Protein AF-A0A382D361-F1 (afdb_monomer)

Solvent-accessible surface area (backbone atoms only — not comparable to full-atom values): 6471 Å² total; per-residue (Å²): 134,83,72,65,60,57,62,70,59,53,50,56,50,49,55,49,49,54,51,54,42,54,53,49,50,51,50,54,62,46,41,75,76,41,97,57,56,70,68,57,53,54,49,52,51,52,52,43,53,50,50,52,53,52,50,54,50,48,38,52,55,52,47,69,29,59,74,57,64,76,43,76,48,97,86,54,28,39,27,23,60,81,45,43,75,37,48,56,66,56,51,50,52,52,52,52,52,46,49,53,47,49,51,52,53,52,52,49,54,56,61,71,69,68,122

Sequence (115 aa):
MSTPLKLDGVRIQTARMLEIYSLLRQELEGANKIVMPADERSRLQRAVDTIAANMAQLAALLAAATETPSATYQDGSVDYPGIGRIDPAEAQELEEILDEVLKWHAELIQNDVGE

Mean predicted aligned error: 7.48 Å

Nearest PDB structures (foldseek):
  8gjg-assembly1_A  TM=5.052E-01  e=5.054E-01  synthetic construct
  6zsj-assembly1_C  TM=4.040E-01  e=1.468E+00  Homo sapiens
  8gji-assembly1_A  TM=7.098E-01  e=6.618E+00  synthetic construct
  6sv1-assembly1_F  TM=7.236E-01  e=7.046E+00  Rhodospirillum rubrum
  6sv1-assembly2_N  TM=5.445E-01  e=7.503E+00  Rhodospirillum rubrum

Structure (mmCIF, N/CA/C/O backbone):
data_AF-A0A382D361-F1
#
_entry.id   AF-A0A382D361-F1
#
loop_
_atom_site.group_PDB
_atom_site.id
_atom_site.type_symbol
_atom_site.label_atom_id
_atom_site.label_alt_id
_atom_site.label_comp_id
_atom_site.label_asym_id
_atom_site.label_entity_id
_atom_site.label_seq_id
_atom_site.pdbx_PDB_ins_code
_atom_site.Cartn_x
_atom_site.Cartn_y
_atom_site.Cartn_z
_atom_site.occupancy
_atom_site.B_iso_or_equiv
_atom_site.auth_seq_id
_atom_site.auth_comp_id
_atom_site.auth_asym_id
_atom_site.auth_atom_id
_atom_site.pdbx_PDB_model_num
ATOM 1 N N . MET A 1 1 ? 2.610 14.288 -20.363 1.00 36.06 1 MET A N 1
ATOM 2 C CA . MET A 1 1 ? 3.941 13.774 -19.985 1.00 36.06 1 MET A CA 1
ATOM 3 C C . MET A 1 1 ? 3.804 13.228 -18.579 1.00 36.06 1 MET A C 1
ATOM 5 O O . MET A 1 1 ? 3.594 14.022 -17.673 1.00 36.06 1 MET A O 1
ATOM 9 N N . SER A 1 2 ? 3.778 11.906 -18.420 1.00 43.56 2 SER A N 1
ATOM 10 C CA . SER A 1 2 ? 3.717 11.271 -17.100 1.00 43.56 2 SER A CA 1
ATOM 11 C C . SER A 1 2 ? 5.124 11.263 -16.512 1.00 43.56 2 SER A C 1
ATOM 13 O O . SER A 1 2 ? 6.065 10.853 -17.188 1.00 43.56 2 SER A O 1
ATOM 15 N N . THR A 1 3 ? 5.283 11.797 -15.306 1.00 50.59 3 THR A N 1
ATOM 16 C CA . THR A 1 3 ? 6.554 11.765 -14.577 1.00 50.59 3 THR A CA 1
ATOM 17 C C . THR A 1 3 ? 6.907 10.306 -14.269 1.00 50.59 3 THR A C 1
ATOM 19 O O . THR A 1 3 ? 6.010 9.591 -13.822 1.00 50.59 3 THR A O 1
ATOM 22 N N . PRO A 1 4 ? 8.157 9.856 -14.480 1.00 58.16 4 PRO A N 1
ATOM 23 C CA . PRO A 1 4 ? 8.566 8.496 -14.137 1.00 58.16 4 PRO A CA 1
ATOM 24 C C . PRO A 1 4 ? 8.279 8.189 -12.666 1.00 58.16 4 PRO A C 1
ATOM 26 O O . PRO A 1 4 ? 8.536 9.027 -11.791 1.00 58.16 4 PRO A O 1
ATOM 29 N N . LEU A 1 5 ? 7.743 6.999 -12.399 1.00 64.31 5 LEU A N 1
ATOM 30 C CA . LEU A 1 5 ? 7.527 6.507 -11.043 1.00 64.31 5 LEU A CA 1
ATOM 31 C C . LEU A 1 5 ? 8.903 6.262 -10.400 1.00 64.31 5 LEU A C 1
ATOM 33 O O . LEU A 1 5 ? 9.704 5.503 -10.934 1.00 64.31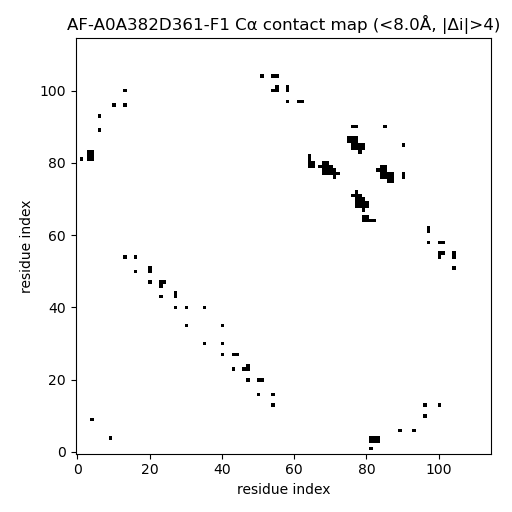 5 LEU A O 1
ATOM 37 N N . LYS A 1 6 ? 9.209 6.909 -9.270 1.00 73.19 6 LYS A N 1
ATOM 38 C CA . LYS A 1 6 ? 10.452 6.637 -8.529 1.00 73.19 6 LYS A CA 1
ATOM 39 C C . LYS A 1 6 ? 10.230 5.462 -7.582 1.00 73.19 6 LYS A C 1
ATOM 41 O O . LYS A 1 6 ? 9.557 5.640 -6.564 1.00 73.19 6 LYS A O 1
ATOM 46 N N . LEU A 1 7 ? 10.800 4.304 -7.904 1.00 73.19 7 LEU A N 1
ATOM 47 C CA . LEU A 1 7 ? 10.609 3.055 -7.156 1.00 73.19 7 LEU A CA 1
ATOM 48 C C . LEU A 1 7 ? 11.054 3.161 -5.690 1.00 73.19 7 LEU A C 1
ATOM 50 O O . LEU A 1 7 ? 10.291 2.772 -4.810 1.00 73.19 7 LEU A O 1
ATOM 54 N N . ASP A 1 8 ? 12.169 3.844 -5.406 1.00 74.62 8 ASP A N 1
ATOM 55 C CA . ASP A 1 8 ? 12.596 4.164 -4.030 1.00 74.62 8 ASP A CA 1
ATOM 56 C C . ASP A 1 8 ? 11.492 4.849 -3.207 1.00 74.62 8 ASP A C 1
ATOM 58 O O . ASP A 1 8 ? 11.258 4.542 -2.036 1.00 74.62 8 ASP A O 1
ATOM 62 N N . GLY A 1 9 ? 10.790 5.804 -3.825 1.00 76.44 9 GLY A N 1
ATOM 63 C CA . GLY A 1 9 ? 9.705 6.537 -3.178 1.00 76.44 9 GLY A CA 1
ATOM 64 C C . GLY A 1 9 ? 8.503 5.641 -2.898 1.00 76.44 9 GLY A C 1
ATOM 65 O O . GLY A 1 9 ? 7.927 5.713 -1.812 1.00 76.44 9 GLY A O 1
ATOM 66 N N . VAL A 1 10 ? 8.164 4.769 -3.851 1.00 78.88 10 VAL A N 1
ATOM 67 C CA . VAL A 1 10 ? 7.089 3.778 -3.709 1.00 78.88 10 VAL A CA 1
ATOM 68 C C . VAL A 1 10 ? 7.411 2.800 -2.587 1.00 78.88 10 VAL A C 1
ATOM 70 O O . VAL A 1 10 ? 6.559 2.564 -1.731 1.00 78.88 10 VAL A O 1
ATOM 73 N N . ARG A 1 11 ? 8.645 2.296 -2.519 1.00 79.44 11 ARG A N 1
ATOM 74 C CA . ARG A 1 11 ? 9.095 1.390 -1.461 1.00 79.44 11 ARG A CA 1
ATOM 75 C C . ARG A 1 11 ? 8.985 2.017 -0.079 1.00 79.44 11 ARG A C 1
ATOM 77 O O . ARG A 1 11 ? 8.352 1.452 0.811 1.00 79.44 11 ARG A O 1
ATOM 84 N N . ILE A 1 12 ? 9.571 3.202 0.101 1.00 79.69 12 ILE A N 1
ATOM 85 C CA . ILE A 1 12 ? 9.555 3.911 1.389 1.00 79.69 12 ILE A CA 1
ATOM 86 C C . ILE A 1 12 ? 8.115 4.188 1.827 1.00 79.69 12 ILE A C 1
ATOM 88 O O . ILE A 1 12 ? 7.778 4.028 3.002 1.00 79.69 12 ILE A O 1
ATOM 92 N N . GLN A 1 13 ? 7.259 4.602 0.892 1.00 81.12 13 GLN A N 1
ATOM 93 C CA . GLN A 1 13 ? 5.861 4.883 1.185 1.00 81.12 13 GLN A CA 1
ATOM 94 C C . GLN A 1 13 ? 5.090 3.613 1.562 1.00 81.12 13 GLN A C 1
ATOM 96 O O . GLN A 1 13 ? 4.344 3.638 2.539 1.00 81.12 13 GLN A O 1
ATOM 101 N N . THR A 1 14 ? 5.318 2.510 0.849 1.00 84.81 14 THR A N 1
ATOM 102 C CA . THR A 1 14 ? 4.707 1.201 1.122 1.00 84.81 14 THR A CA 1
ATOM 103 C C . THR A 1 14 ? 5.099 0.699 2.509 1.00 84.81 14 THR A C 1
ATOM 105 O O . THR A 1 14 ? 4.227 0.439 3.335 1.00 84.81 14 THR A O 1
ATOM 108 N N . ALA A 1 15 ? 6.399 0.672 2.818 1.00 82.56 15 ALA A N 1
ATOM 109 C CA . ALA A 1 15 ? 6.902 0.254 4.126 1.00 82.56 15 ALA A CA 1
ATOM 110 C C . ALA A 1 15 ? 6.305 1.097 5.266 1.00 82.56 15 ALA A C 1
ATOM 112 O O . ALA A 1 15 ? 5.852 0.564 6.278 1.00 82.56 15 ALA A O 1
ATOM 113 N N . ARG A 1 16 ? 6.228 2.421 5.074 1.00 83.94 16 ARG A N 1
ATOM 114 C CA . ARG A 1 16 ? 5.612 3.328 6.049 1.00 83.94 16 ARG A CA 1
ATOM 115 C C . ARG A 1 16 ? 4.118 3.056 6.233 1.00 83.94 16 ARG A C 1
ATOM 117 O O . ARG A 1 16 ? 3.622 3.139 7.351 1.00 83.94 16 ARG A O 1
ATOM 124 N N . MET A 1 17 ? 3.382 2.772 5.162 1.00 87.56 17 MET A N 1
ATOM 125 C CA . MET A 1 17 ? 1.951 2.474 5.257 1.00 87.56 17 MET A CA 1
ATOM 126 C C . MET A 1 17 ? 1.691 1.168 6.010 1.00 87.56 17 MET A C 1
ATOM 128 O O . MET A 1 17 ? 0.789 1.136 6.846 1.00 87.56 17 MET A O 1
ATOM 132 N N . LEU A 1 18 ? 2.507 0.137 5.778 1.00 86.06 18 LEU A N 1
ATOM 133 C CA . LEU A 1 18 ? 2.446 -1.129 6.513 1.00 86.06 18 LEU A CA 1
ATOM 134 C C . LEU A 1 18 ? 2.736 -0.934 8.008 1.00 86.06 18 LEU A C 1
ATOM 136 O O . LEU A 1 18 ? 1.999 -1.440 8.856 1.00 86.06 18 LEU A O 1
ATOM 140 N N . GLU A 1 19 ? 3.760 -0.142 8.338 1.00 88.50 19 GLU A N 1
ATOM 141 C CA . GLU A 1 19 ? 4.089 0.208 9.722 1.00 88.50 19 GLU A CA 1
ATOM 142 C C . GLU A 1 19 ? 2.916 0.922 10.410 1.00 88.50 19 GLU A C 1
ATOM 144 O O . GLU A 1 19 ? 2.428 0.452 11.439 1.00 88.50 19 GLU A O 1
ATOM 149 N N . ILE A 1 20 ? 2.396 2.003 9.815 1.00 87.38 20 ILE A N 1
ATOM 150 C CA . ILE A 1 20 ? 1.263 2.753 10.380 1.00 87.38 20 ILE A CA 1
ATOM 151 C C . ILE A 1 20 ? 0.038 1.846 10.538 1.00 87.38 20 ILE A C 1
ATOM 153 O O . ILE A 1 20 ? -0.628 1.900 11.570 1.00 87.38 20 ILE A O 1
ATOM 157 N N . TYR A 1 21 ? -0.252 0.997 9.551 1.00 88.00 21 TYR A N 1
ATOM 158 C CA . TYR A 1 21 ? -1.359 0.052 9.634 1.00 88.00 21 TYR A CA 1
ATOM 159 C C . TYR A 1 21 ? -1.227 -0.872 10.849 1.00 88.00 21 TYR A C 1
ATOM 161 O O . TYR A 1 21 ? -2.163 -0.989 11.639 1.00 88.00 21 TYR A O 1
ATOM 169 N N . SER A 1 22 ? -0.059 -1.502 11.015 1.00 86.94 22 SER A N 1
ATOM 170 C CA . SER A 1 22 ? 0.192 -2.424 12.126 1.00 86.94 22 SER A CA 1
ATOM 171 C C . SER A 1 22 ? 0.036 -1.748 13.490 1.00 86.94 22 SER A C 1
ATOM 173 O O . SER A 1 22 ? -0.601 -2.313 14.378 1.00 86.94 22 SER A O 1
ATOM 175 N N . LEU A 1 23 ? 0.524 -0.511 13.630 1.00 88.62 23 LEU A N 1
ATOM 176 C CA . LEU A 1 23 ? 0.385 0.278 14.852 1.00 88.62 23 LEU A CA 1
ATOM 177 C C . LEU A 1 23 ? -1.086 0.584 15.155 1.00 88.62 23 LEU A C 1
ATOM 179 O O . LEU A 1 23 ? -1.549 0.361 16.269 1.00 88.62 23 LEU A O 1
ATOM 183 N N . LEU A 1 24 ? -1.850 1.040 14.159 1.00 87.81 24 LEU A N 1
ATOM 184 C CA . LEU A 1 24 ? -3.270 1.354 14.346 1.00 87.81 24 LEU A CA 1
ATOM 185 C C . LEU A 1 24 ? -4.106 0.111 14.675 1.00 87.81 24 LEU A C 1
ATOM 187 O O . LEU A 1 24 ? -5.032 0.188 15.483 1.00 87.81 24 LEU A O 1
ATOM 191 N N . ARG A 1 25 ? -3.776 -1.041 14.082 1.00 86.44 25 ARG A N 1
ATOM 192 C CA . ARG A 1 25 ? -4.447 -2.311 14.378 1.00 86.44 25 ARG A CA 1
ATOM 193 C C . ARG A 1 25 ? -4.158 -2.780 15.806 1.00 86.44 25 ARG A C 1
ATOM 195 O O . ARG A 1 25 ? -5.087 -3.157 16.514 1.00 86.44 25 ARG A O 1
ATOM 202 N N . GLN A 1 26 ? -2.908 -2.674 16.261 1.00 86.69 26 GLN A N 1
ATOM 203 C CA . GLN A 1 26 ? -2.540 -2.966 17.652 1.00 86.69 26 GLN A CA 1
ATOM 204 C C . GLN A 1 26 ? -3.271 -2.056 18.645 1.00 86.69 26 GLN A C 1
ATOM 206 O O . GLN A 1 26 ? -3.760 -2.536 19.668 1.00 86.69 26 GLN A O 1
A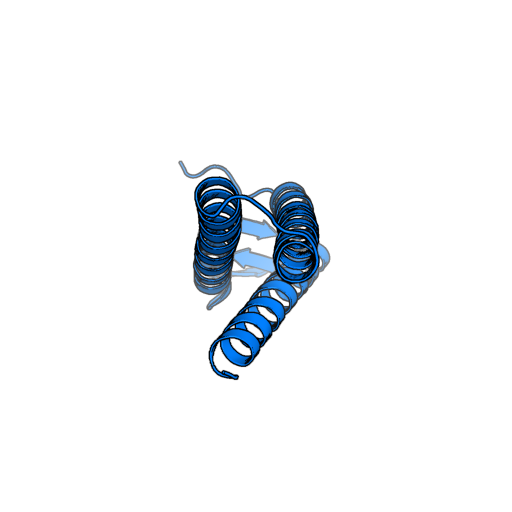TOM 211 N N . GLU A 1 27 ? -3.399 -0.764 18.335 1.00 86.12 27 GLU A N 1
ATOM 212 C CA . GLU A 1 27 ? -4.168 0.178 19.155 1.00 86.12 27 GLU A CA 1
ATOM 213 C C . GLU A 1 27 ? -5.657 -0.194 19.208 1.00 86.12 27 GLU A C 1
ATOM 215 O O . GLU A 1 27 ? -6.251 -0.150 20.280 1.00 86.12 27 GLU A O 1
ATOM 220 N N . LEU A 1 28 ? -6.269 -0.642 18.104 1.00 83.81 28 LEU A N 1
ATOM 221 C CA . LEU A 1 28 ? -7.657 -1.133 18.102 1.00 83.81 28 LEU A CA 1
ATOM 222 C C . LEU A 1 28 ? -7.840 -2.416 18.924 1.00 83.81 28 LEU A C 1
ATOM 224 O O . LEU A 1 28 ? -8.812 -2.550 19.670 1.00 83.81 28 LEU A O 1
ATOM 228 N N . GLU A 1 29 ? -6.906 -3.357 18.825 1.00 82.81 29 GLU A N 1
ATOM 229 C CA . GLU A 1 29 ? -6.923 -4.578 19.635 1.00 82.81 29 GLU A CA 1
ATOM 230 C C . GLU A 1 29 ? -6.709 -4.270 21.128 1.00 82.81 29 GLU A C 1
ATOM 232 O O . GLU A 1 29 ? -7.339 -4.881 21.998 1.00 82.81 29 GLU A O 1
ATOM 237 N N . GLY A 1 30 ? -5.858 -3.289 21.439 1.00 77.25 30 GLY A N 1
ATOM 238 C CA . GLY A 1 30 ? -5.660 -2.743 22.782 1.00 77.25 30 GLY A CA 1
ATOM 239 C C . GLY A 1 30 ? -6.873 -1.963 23.298 1.00 77.25 30 GLY A C 1
ATOM 240 O O . GLY A 1 30 ? -7.225 -2.082 24.472 1.00 77.25 30 GLY A O 1
ATOM 241 N N . ALA A 1 31 ? -7.578 -1.248 22.422 1.00 65.12 31 ALA A N 1
ATOM 242 C CA . ALA A 1 31 ? -8.813 -0.520 22.707 1.00 65.12 31 ALA A CA 1
ATOM 243 C C . ALA A 1 31 ? -9.992 -1.432 23.065 1.00 65.12 31 ALA A C 1
ATOM 245 O O . ALA A 1 31 ? -10.961 -0.982 23.665 1.00 65.12 31 ALA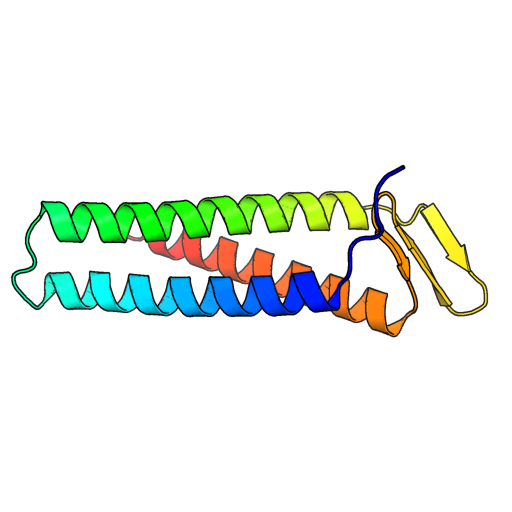 A O 1
ATOM 246 N N . ASN A 1 32 ? -9.933 -2.720 22.724 1.00 61.06 32 ASN A N 1
ATOM 247 C CA . ASN A 1 32 ? -10.883 -3.699 23.250 1.00 61.06 32 ASN A CA 1
ATOM 248 C C . ASN A 1 32 ? -10.566 -4.095 24.706 1.00 61.06 32 ASN A C 1
ATOM 250 O O . ASN A 1 32 ? -11.435 -4.619 25.400 1.00 61.06 32 ASN A O 1
ATOM 254 N N . LYS A 1 33 ? -9.336 -3.852 25.181 1.00 64.00 33 LYS A N 1
ATOM 255 C CA . LYS A 1 33 ? -8.864 -4.189 26.539 1.00 64.00 33 LYS A CA 1
ATOM 256 C C . LYS A 1 33 ? -8.923 -3.000 27.504 1.00 64.00 33 LYS A C 1
ATOM 258 O O . LYS A 1 33 ? -9.034 -3.202 28.711 1.00 64.00 33 LYS A O 1
ATOM 263 N N . ILE A 1 34 ? -8.852 -1.776 26.987 1.00 65.88 34 ILE A N 1
ATOM 264 C CA . ILE A 1 34 ? -8.976 -0.515 27.730 1.00 65.88 34 ILE A CA 1
ATOM 265 C C . ILE A 1 34 ? -10.291 0.137 27.302 1.00 65.88 34 ILE A C 1
ATOM 267 O O . ILE A 1 34 ? -10.618 0.089 26.129 1.00 65.88 34 ILE A O 1
ATOM 271 N N . VAL A 1 35 ? -11.062 0.745 28.210 1.00 74.44 35 VAL A N 1
ATOM 272 C CA . VAL A 1 35 ? -12.338 1.405 27.860 1.00 74.44 35 VAL A CA 1
ATOM 273 C C . VAL A 1 35 ? -12.066 2.661 27.014 1.00 74.44 35 VAL A C 1
ATOM 275 O O . VAL A 1 35 ? -12.041 3.776 27.530 1.00 74.44 35 VAL A O 1
ATOM 278 N N . MET A 1 36 ? -11.813 2.476 25.718 1.00 82.25 36 MET A N 1
ATOM 279 C CA . MET A 1 36 ? -11.666 3.547 24.740 1.00 82.25 36 MET A CA 1
ATOM 280 C C . MET A 1 36 ? -13.052 4.106 24.376 1.00 82.25 36 MET A C 1
ATOM 282 O O . MET A 1 36 ? -13.990 3.327 24.165 1.00 82.25 36 MET A O 1
ATOM 286 N N . PRO A 1 37 ? -13.209 5.436 24.264 1.00 87.25 37 PRO A N 1
ATOM 287 C CA . PRO A 1 37 ? -14.432 6.045 23.756 1.00 87.25 37 PRO A CA 1
ATOM 288 C C . PRO A 1 37 ? -14.817 5.514 22.366 1.00 87.25 37 PRO A C 1
ATOM 290 O O . PRO A 1 37 ? -13.973 5.318 21.489 1.00 87.25 37 PRO A O 1
ATOM 293 N N . ALA A 1 38 ? -16.114 5.291 22.140 1.00 85.69 38 ALA A N 1
ATOM 294 C CA . ALA A 1 38 ? -16.610 4.702 20.893 1.00 85.69 38 ALA A CA 1
ATOM 295 C C . ALA A 1 38 ? -16.310 5.567 19.654 1.00 85.69 38 ALA A C 1
ATOM 297 O O . ALA A 1 38 ? -16.098 5.042 18.558 1.00 85.69 38 ALA A O 1
ATOM 298 N N . ASP A 1 39 ? -16.282 6.889 19.813 1.00 88.31 39 ASP A N 1
ATOM 299 C CA . ASP A 1 39 ? -15.949 7.840 18.755 1.00 88.31 39 ASP A CA 1
ATOM 300 C C . ASP A 1 39 ? -14.463 7.797 18.385 1.00 88.31 39 ASP A C 1
ATOM 302 O O . ASP A 1 39 ? -14.128 7.873 17.201 1.00 88.31 39 ASP A O 1
ATOM 306 N N . GLU A 1 40 ? -13.586 7.616 19.372 1.00 87.88 40 GLU A N 1
ATOM 307 C CA . GLU A 1 40 ? -12.150 7.430 19.171 1.00 87.88 40 GLU A CA 1
ATOM 308 C C . GLU A 1 40 ? -11.872 6.098 18.467 1.00 87.88 40 GLU A C 1
ATOM 310 O O . GLU A 1 40 ? -11.262 6.093 17.395 1.00 87.88 40 GLU A O 1
ATOM 315 N N . ARG A 1 41 ? -12.464 4.998 18.950 1.00 87.12 41 ARG A N 1
ATOM 316 C CA . ARG A 1 41 ? -12.402 3.688 18.280 1.00 87.12 41 ARG A CA 1
ATOM 317 C C . ARG A 1 41 ? -12.874 3.767 16.825 1.00 87.12 41 ARG A C 1
ATOM 319 O O . ARG A 1 41 ? -12.219 3.246 15.927 1.00 87.12 41 ARG A O 1
ATOM 326 N N . SER A 1 42 ? -13.974 4.475 16.566 1.00 88.50 42 SER A N 1
ATOM 327 C CA . SER A 1 42 ? -14.509 4.659 15.208 1.00 88.50 42 SER A CA 1
ATOM 328 C C . SER A 1 42 ? -13.609 5.517 14.308 1.00 88.50 42 SER A C 1
ATOM 330 O O . SER A 1 42 ? -13.693 5.436 13.081 1.00 88.50 42 SER A O 1
ATOM 332 N N . ARG A 1 43 ? -12.779 6.404 14.870 1.00 89.69 43 ARG A N 1
ATOM 333 C CA . ARG A 1 43 ? -11.775 7.163 14.101 1.00 89.69 43 ARG A CA 1
ATOM 334 C C . ARG A 1 43 ? -10.577 6.288 13.754 1.00 89.69 43 ARG A C 1
ATOM 336 O O . ARG A 1 43 ? -10.152 6.321 12.604 1.00 89.69 43 ARG A O 1
ATOM 343 N N . LEU A 1 44 ? -10.088 5.498 14.710 1.00 89.19 44 LEU A N 1
ATOM 344 C CA . LEU A 1 44 ? -9.013 4.530 14.485 1.00 89.19 44 LEU A CA 1
ATOM 345 C C . LEU A 1 44 ? -9.402 3.498 13.423 1.00 89.19 44 LEU A C 1
ATOM 347 O O . LEU A 1 44 ? -8.644 3.303 12.478 1.00 89.19 44 LEU A O 1
ATOM 351 N N . GLN A 1 45 ? -10.611 2.931 13.507 1.00 88.69 45 GLN A N 1
ATOM 352 C CA . GLN A 1 45 ? -11.102 1.984 12.502 1.00 88.69 45 GLN A CA 1
ATOM 353 C C . GLN A 1 45 ? -11.106 2.602 11.100 1.00 88.69 45 GLN A C 1
ATOM 355 O O . GLN A 1 45 ? -10.524 2.048 10.177 1.00 88.69 45 GLN A O 1
ATOM 360 N N . ARG A 1 46 ? -11.647 3.817 10.946 1.00 91.44 46 ARG A N 1
ATOM 361 C CA . ARG A 1 46 ? -11.634 4.512 9.647 1.00 91.44 46 ARG A CA 1
ATOM 362 C C . ARG A 1 46 ? -10.225 4.783 9.119 1.00 91.44 46 ARG A C 1
ATOM 364 O O . ARG A 1 46 ? -10.025 4.788 7.905 1.00 91.44 46 ARG A O 1
ATOM 371 N N . ALA A 1 47 ? -9.259 5.047 9.998 1.00 89.75 47 ALA A N 1
ATOM 372 C CA . ALA A 1 47 ? -7.870 5.237 9.594 1.00 89.75 47 ALA A CA 1
ATOM 373 C C . ALA A 1 47 ? -7.259 3.929 9.064 1.00 89.75 47 ALA A C 1
ATOM 375 O O . ALA A 1 47 ? -6.612 3.949 8.017 1.00 89.75 47 ALA A O 1
ATOM 376 N N . VAL A 1 48 ? -7.532 2.801 9.728 1.00 89.44 48 VAL A N 1
ATOM 377 C CA . VAL A 1 48 ? -7.158 1.454 9.266 1.00 89.44 48 VAL A CA 1
ATOM 378 C C . VAL A 1 48 ? -7.774 1.157 7.897 1.00 89.44 48 VAL A C 1
ATOM 380 O O . VAL A 1 48 ? -7.038 0.831 6.965 1.00 89.44 48 VAL A O 1
ATOM 383 N N . ASP A 1 49 ? -9.082 1.373 7.741 1.00 88.44 49 ASP A N 1
ATOM 384 C CA . ASP A 1 49 ? -9.801 1.132 6.482 1.00 88.44 49 ASP A CA 1
ATOM 385 C C . ASP A 1 49 ? -9.243 1.994 5.334 1.00 88.44 49 ASP A C 1
ATOM 387 O O . ASP A 1 49 ? -9.091 1.536 4.201 1.00 88.44 49 ASP A O 1
ATOM 391 N N . THR A 1 50 ? -8.886 3.250 5.626 1.00 91.00 50 THR A N 1
ATOM 392 C CA . THR A 1 50 ? -8.299 4.165 4.635 1.00 91.00 50 THR A CA 1
ATOM 393 C C . THR A 1 50 ? -6.933 3.673 4.160 1.00 91.00 50 THR A C 1
ATOM 395 O O . THR A 1 50 ? -6.641 3.723 2.966 1.00 91.00 50 THR A O 1
ATOM 398 N N . ILE A 1 51 ? -6.084 3.188 5.071 1.00 88.75 51 ILE A N 1
ATOM 399 C CA . ILE A 1 51 ? -4.773 2.646 4.696 1.00 88.75 51 ILE A CA 1
ATOM 400 C C . ILE A 1 51 ? -4.945 1.362 3.883 1.00 88.75 51 ILE A C 1
ATOM 402 O O . ILE A 1 51 ? -4.291 1.227 2.851 1.00 88.75 51 ILE A O 1
ATOM 406 N N . ALA A 1 52 ? -5.863 0.475 4.279 1.00 86.06 52 ALA A N 1
ATOM 407 C CA . ALA A 1 52 ? -6.203 -0.727 3.517 1.00 86.06 52 ALA A CA 1
ATOM 408 C C . ALA A 1 52 ? -6.632 -0.402 2.081 1.00 86.06 52 ALA A C 1
ATOM 410 O O . ALA A 1 52 ? -6.070 -0.946 1.129 1.00 86.06 52 ALA A O 1
ATOM 411 N N . ALA A 1 53 ? -7.546 0.556 1.910 1.00 87.31 53 ALA A N 1
ATOM 412 C CA . ALA A 1 53 ? -7.990 0.996 0.592 1.00 87.31 53 ALA A CA 1
ATOM 413 C C . ALA A 1 53 ? -6.845 1.590 -0.247 1.00 87.31 53 ALA A C 1
ATOM 415 O O . ALA A 1 53 ? -6.711 1.267 -1.428 1.00 87.31 53 ALA A O 1
ATOM 416 N N . ASN A 1 54 ? -5.992 2.423 0.356 1.00 86.50 54 ASN A N 1
ATOM 417 C CA . ASN A 1 54 ? -4.856 3.026 -0.344 1.00 86.50 54 ASN A CA 1
ATOM 418 C C . ASN A 1 54 ? -3.832 1.972 -0.796 1.00 86.50 54 ASN A C 1
ATOM 420 O O . ASN A 1 54 ? -3.314 2.056 -1.907 1.00 86.50 54 ASN A O 1
ATOM 424 N N . MET A 1 55 ? -3.554 0.968 0.038 1.00 85.12 55 MET A N 1
ATOM 425 C CA . MET A 1 55 ? -2.643 -0.128 -0.301 1.00 85.12 55 MET A CA 1
ATOM 426 C C . MET A 1 55 ? -3.211 -1.021 -1.409 1.00 85.12 55 MET A C 1
ATOM 428 O O . MET A 1 55 ? -2.483 -1.375 -2.331 1.00 85.12 55 MET A O 1
ATOM 432 N N . ALA A 1 56 ? -4.513 -1.323 -1.381 1.00 84.94 56 ALA A N 1
ATOM 433 C CA . ALA A 1 56 ? -5.174 -2.070 -2.452 1.00 84.94 56 ALA A CA 1
ATOM 434 C C . ALA A 1 56 ? -5.113 -1.323 -3.798 1.00 84.94 56 ALA A C 1
ATOM 436 O O . ALA A 1 56 ? -4.850 -1.923 -4.841 1.00 84.94 56 ALA A O 1
ATOM 437 N N . GLN A 1 57 ? -5.300 0.001 -3.781 1.00 85.44 57 GLN A N 1
ATOM 438 C CA . GLN A 1 57 ? -5.139 0.838 -4.973 1.00 85.44 57 GLN A CA 1
ATOM 439 C C . GLN A 1 57 ? -3.696 0.843 -5.481 1.00 85.44 57 GLN A C 1
ATOM 441 O O . GLN A 1 57 ? -3.480 0.736 -6.686 1.00 85.44 57 GLN A O 1
ATOM 446 N N . LEU A 1 58 ? -2.712 0.937 -4.582 1.00 83.25 58 LEU A N 1
ATOM 447 C CA . LEU A 1 58 ? -1.300 0.867 -4.952 1.00 83.25 58 LEU A CA 1
ATOM 448 C C . LEU A 1 58 ? -0.961 -0.483 -5.596 1.00 83.25 58 LEU A C 1
ATOM 450 O O . LEU A 1 58 ? -0.333 -0.500 -6.650 1.00 83.25 58 LEU A O 1
ATOM 454 N N . ALA A 1 59 ? -1.441 -1.589 -5.022 1.00 82.31 59 ALA A N 1
ATOM 455 C CA . ALA A 1 59 ? -1.274 -2.929 -5.581 1.00 82.31 59 ALA A CA 1
ATOM 456 C C . ALA A 1 59 ? -1.817 -3.014 -7.013 1.00 82.31 59 ALA A C 1
ATOM 458 O O . ALA A 1 59 ? -1.131 -3.488 -7.914 1.00 82.31 59 ALA A O 1
ATOM 459 N N . ALA A 1 60 ? -3.034 -2.505 -7.233 1.00 84.00 60 ALA A N 1
ATOM 460 C CA . ALA A 1 60 ? -3.673 -2.509 -8.544 1.00 84.00 60 ALA A CA 1
ATOM 461 C C . ALA A 1 60 ? -2.916 -1.644 -9.564 1.00 84.00 60 ALA A C 1
ATOM 463 O O . ALA A 1 60 ? -2.768 -2.044 -10.716 1.00 84.00 60 ALA A O 1
ATOM 464 N N . LEU A 1 61 ? -2.418 -0.475 -9.146 1.00 81.06 61 LEU A N 1
ATOM 465 C CA . LEU A 1 61 ? -1.623 0.405 -10.004 1.00 81.06 61 LEU A CA 1
ATOM 466 C C . LEU A 1 61 ? -0.290 -0.232 -10.399 1.00 81.06 61 LEU A C 1
ATOM 468 O O . LEU A 1 61 ? 0.086 -0.164 -11.567 1.00 81.06 61 LEU A O 1
ATOM 472 N N . LEU A 1 62 ? 0.410 -0.849 -9.444 1.00 80.06 62 LEU A N 1
ATOM 473 C CA . LEU A 1 62 ? 1.685 -1.516 -9.701 1.00 80.06 62 LEU A CA 1
ATOM 474 C C . LEU A 1 62 ? 1.490 -2.756 -10.578 1.00 80.06 62 LEU A C 1
ATOM 476 O O . LEU A 1 62 ? 2.200 -2.893 -11.565 1.00 80.06 62 LEU A O 1
ATOM 480 N N . ALA A 1 63 ? 0.485 -3.591 -10.294 1.00 83.31 63 ALA A N 1
ATOM 481 C CA . ALA A 1 63 ? 0.155 -4.754 -11.120 1.00 83.31 63 ALA A CA 1
ATOM 482 C C . ALA A 1 63 ? -0.177 -4.358 -12.566 1.00 83.31 63 ALA A C 1
ATOM 484 O O . ALA A 1 63 ? 0.377 -4.922 -13.504 1.00 83.31 63 ALA A O 1
ATOM 485 N N . ALA A 1 64 ? -1.021 -3.339 -12.761 1.00 81.19 64 ALA A N 1
ATOM 486 C CA . ALA A 1 64 ? -1.363 -2.854 -14.099 1.00 81.19 64 ALA A CA 1
ATOM 487 C C . ALA A 1 64 ? -0.145 -2.290 -14.851 1.00 81.19 64 ALA A C 1
ATOM 489 O O . ALA A 1 64 ? -0.084 -2.352 -16.078 1.00 81.19 64 ALA A O 1
ATOM 490 N N . ALA A 1 65 ? 0.827 -1.729 -14.128 1.00 74.62 65 ALA A N 1
ATOM 491 C CA . ALA A 1 65 ? 2.057 -1.229 -14.723 1.00 74.62 65 ALA A CA 1
ATOM 492 C C . ALA A 1 65 ? 3.044 -2.352 -15.096 1.00 74.62 65 ALA A C 1
ATOM 494 O O . ALA A 1 65 ? 3.851 -2.155 -16.005 1.00 74.62 65 ALA A O 1
ATOM 495 N N . THR A 1 66 ? 2.973 -3.519 -14.440 1.00 74.44 66 THR A N 1
ATOM 496 C CA . THR A 1 66 ? 3.905 -4.646 -14.636 1.00 74.44 66 THR A CA 1
ATOM 497 C C . THR A 1 66 ? 3.343 -5.826 -15.429 1.00 74.44 66 THR A C 1
ATOM 499 O O . THR A 1 66 ? 4.118 -6.679 -15.853 1.00 74.44 66 THR A O 1
ATOM 502 N N . GLU A 1 67 ? 2.032 -5.875 -15.695 1.00 74.75 67 GLU A N 1
ATOM 503 C CA . GLU A 1 67 ? 1.357 -6.996 -16.375 1.00 74.75 67 GLU A CA 1
ATOM 504 C C . GLU A 1 67 ? 1.975 -7.377 -17.727 1.00 74.75 67 GLU A C 1
ATOM 506 O O . GLU A 1 67 ? 1.950 -8.543 -18.126 1.00 74.75 67 GLU A O 1
ATOM 511 N N . THR A 1 68 ? 2.507 -6.413 -18.480 1.00 74.81 68 THR A N 1
ATOM 512 C CA . THR A 1 68 ? 3.219 -6.708 -19.725 1.00 74.81 68 THR A CA 1
ATOM 513 C C . THR A 1 68 ? 4.290 -5.653 -19.978 1.00 74.81 68 THR A C 1
ATOM 515 O O . THR A 1 68 ? 3.946 -4.500 -20.262 1.00 74.81 68 THR A O 1
ATOM 518 N N . PRO A 1 69 ? 5.583 -6.015 -19.919 1.00 79.31 69 PRO A N 1
ATOM 519 C CA . PRO A 1 69 ? 6.634 -5.094 -20.318 1.00 79.31 69 PRO A 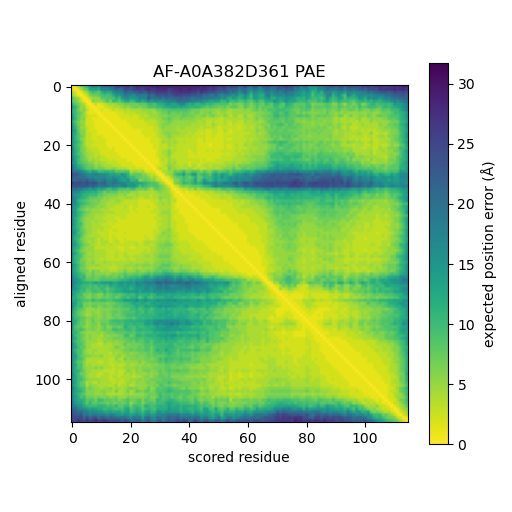CA 1
ATOM 520 C C . PRO A 1 69 ? 6.476 -4.716 -21.796 1.00 79.31 69 PRO A C 1
ATOM 522 O O . PRO A 1 69 ? 6.211 -5.569 -22.647 1.00 79.31 69 PRO A O 1
ATOM 525 N N . SER A 1 70 ? 6.631 -3.430 -22.115 1.00 82.75 70 SER A N 1
ATOM 526 C CA . SER A 1 70 ? 6.553 -2.923 -23.491 1.00 82.75 70 SER A CA 1
ATOM 527 C C . SER A 1 70 ? 7.772 -3.335 -24.315 1.00 82.75 70 SER A C 1
ATOM 529 O O . SER A 1 70 ? 7.655 -3.538 -25.526 1.00 82.75 70 SER A O 1
ATOM 531 N N . ALA A 1 71 ? 8.937 -3.467 -23.675 1.00 86.31 71 ALA A N 1
ATOM 532 C CA . ALA A 1 71 ? 10.166 -3.946 -24.296 1.00 86.31 71 ALA A CA 1
ATOM 533 C C . ALA A 1 71 ? 11.163 -4.485 -23.260 1.00 86.31 71 ALA A C 1
ATOM 535 O O . ALA A 1 71 ? 11.267 -3.970 -22.149 1.00 86.31 71 ALA A O 1
ATOM 536 N N . THR A 1 72 ? 11.967 -5.465 -23.673 1.00 90.25 72 THR A N 1
ATOM 537 C CA . THR A 1 72 ? 13.178 -5.900 -22.963 1.00 90.25 72 THR A CA 1
ATOM 538 C C . THR A 1 72 ? 14.389 -5.586 -23.833 1.00 90.25 72 THR A C 1
ATOM 540 O O . THR A 1 72 ? 14.390 -5.879 -25.033 1.00 90.25 72 THR A O 1
ATOM 543 N N . TYR A 1 73 ? 15.420 -4.982 -23.250 1.00 90.19 73 TYR A N 1
ATOM 544 C CA . TYR A 1 73 ? 16.621 -4.561 -23.969 1.00 90.19 73 TYR A CA 1
ATOM 545 C C . TYR A 1 73 ? 17.785 -5.535 -23.753 1.00 90.19 73 TYR A C 1
ATOM 547 O O . TYR A 1 73 ? 17.784 -6.360 -22.843 1.00 90.19 73 TYR A O 1
ATOM 555 N N . GLN A 1 74 ? 18.812 -5.438 -24.604 1.00 90.88 74 GLN A N 1
ATOM 556 C CA . G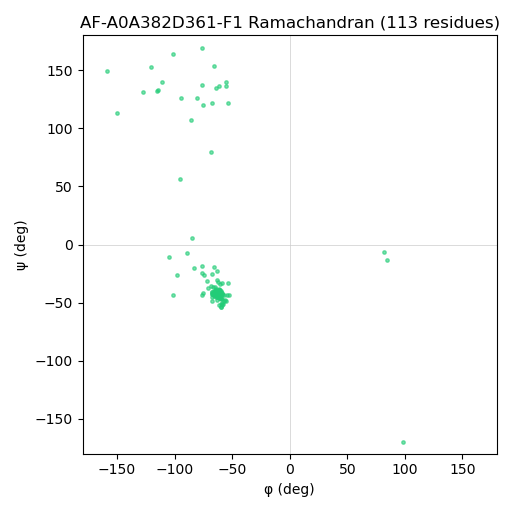LN A 1 74 ? 19.988 -6.322 -24.553 1.00 90.88 74 GLN A CA 1
ATOM 557 C C . GLN A 1 74 ? 20.805 -6.204 -23.258 1.00 90.88 74 GLN A C 1
ATOM 559 O O . GLN A 1 74 ? 21.525 -7.135 -22.916 1.00 90.88 74 GLN A O 1
ATOM 564 N N . ASP A 1 75 ? 20.708 -5.078 -22.552 1.00 89.75 75 ASP A N 1
ATOM 565 C CA . ASP A 1 75 ? 21.346 -4.860 -21.248 1.00 89.75 75 ASP A CA 1
ATOM 566 C C . ASP A 1 75 ? 20.511 -5.398 -20.071 1.00 89.75 75 ASP A C 1
ATOM 568 O O . ASP A 1 75 ? 20.873 -5.191 -18.916 1.00 89.75 75 ASP A O 1
ATOM 572 N N . GLY A 1 76 ? 19.400 -6.084 -20.357 1.00 86.94 76 GLY A N 1
ATOM 573 C CA . GLY A 1 76 ? 18.495 -6.652 -19.363 1.00 86.94 76 GLY A CA 1
ATOM 574 C C . GLY A 1 76 ? 17.488 -5.659 -18.784 1.00 86.94 76 GLY A C 1
ATOM 575 O O . GLY A 1 76 ? 16.601 -6.080 -18.049 1.00 86.94 76 GLY A O 1
ATOM 576 N N . SER A 1 77 ? 17.585 -4.368 -19.112 1.00 89.25 77 SER A N 1
ATOM 577 C CA . SER A 1 77 ? 16.581 -3.390 -18.691 1.00 89.25 77 SER A CA 1
ATOM 578 C C . SER A 1 77 ? 15.222 -3.664 -19.339 1.00 89.25 77 SER A C 1
ATOM 580 O O . SER A 1 77 ? 15.126 -4.233 -20.436 1.00 89.25 77 SER A O 1
ATOM 582 N N . VAL A 1 78 ? 14.167 -3.238 -18.653 1.00 89.00 78 VAL A N 1
ATOM 583 C CA . VAL A 1 78 ? 12.776 -3.493 -19.025 1.00 89.00 78 VAL A CA 1
ATOM 584 C C . VAL A 1 78 ? 12.025 -2.168 -19.055 1.00 89.00 78 VAL A C 1
ATOM 586 O O . VAL A 1 78 ? 12.149 -1.367 -18.136 1.00 89.00 78 VAL A O 1
ATOM 589 N N . ASP A 1 79 ? 11.278 -1.908 -20.125 1.00 87.50 79 ASP A N 1
ATOM 590 C CA . ASP A 1 79 ? 10.366 -0.766 -20.204 1.00 87.50 79 ASP A CA 1
ATOM 591 C C . ASP A 1 79 ? 8.962 -1.206 -19.802 1.00 87.50 79 ASP A C 1
ATOM 593 O O . ASP A 1 79 ? 8.422 -2.177 -20.339 1.00 87.50 79 ASP A O 1
ATOM 597 N N . TYR A 1 80 ? 8.395 -0.498 -18.830 1.00 84.38 80 TYR A N 1
ATOM 598 C CA . TYR A 1 80 ? 7.053 -0.734 -18.321 1.00 84.38 80 TYR A CA 1
ATOM 599 C C . TYR A 1 80 ? 6.154 0.467 -18.629 1.00 84.38 80 TYR A C 1
ATOM 601 O O . TYR A 1 80 ? 6.525 1.614 -18.336 1.00 84.38 80 TYR A O 1
ATOM 609 N N . PRO A 1 81 ? 4.943 0.248 -19.171 1.00 79.44 81 PRO A N 1
ATOM 610 C CA . PRO A 1 81 ? 3.979 1.319 -19.385 1.00 79.44 81 PRO A CA 1
ATOM 611 C C . PRO A 1 81 ? 3.713 2.125 -18.102 1.00 79.44 81 PRO A C 1
ATOM 613 O O . PRO A 1 81 ? 3.281 1.595 -17.086 1.00 79.44 81 PRO A O 1
ATOM 616 N N . GLY A 1 82 ? 3.962 3.438 -18.145 1.00 74.62 82 GLY A N 1
ATOM 617 C CA . GLY A 1 82 ? 3.709 4.347 -17.016 1.00 74.62 82 GLY A CA 1
ATOM 618 C C . GLY A 1 82 ? 4.818 4.428 -15.959 1.00 74.62 82 GLY A C 1
ATOM 619 O O . GLY A 1 82 ? 4.819 5.384 -15.185 1.00 74.62 82 GLY A O 1
ATOM 620 N N . ILE A 1 83 ? 5.785 3.507 -15.966 1.00 78.44 83 ILE A N 1
ATOM 621 C CA . ILE A 1 83 ? 6.982 3.548 -15.107 1.00 78.44 83 ILE A CA 1
ATOM 622 C C . ILE A 1 83 ? 8.186 4.043 -15.915 1.00 78.44 83 ILE A C 1
ATOM 624 O O . ILE A 1 83 ? 8.909 4.934 -15.465 1.00 78.44 83 ILE A O 1
ATOM 628 N N . GLY A 1 84 ? 8.328 3.545 -17.145 1.00 82.50 84 GLY A N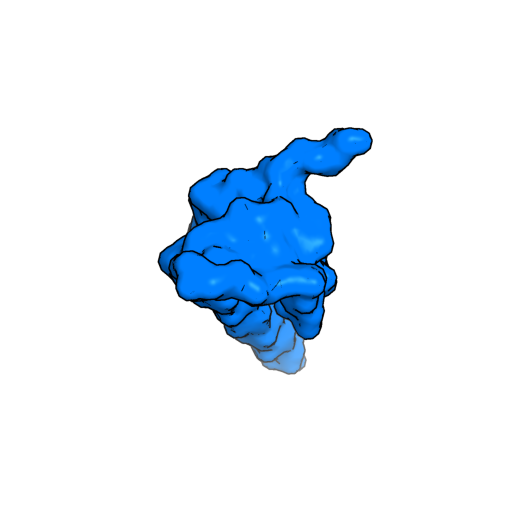 1
ATOM 629 C CA . GLY A 1 84 ? 9.467 3.780 -18.025 1.00 82.50 84 GLY A CA 1
ATOM 630 C C . GLY A 1 84 ? 10.471 2.628 -17.992 1.00 82.50 84 GLY A C 1
ATOM 631 O O . GLY A 1 84 ? 10.207 1.563 -17.432 1.00 82.50 84 GLY A O 1
ATOM 632 N N . ARG A 1 85 ? 11.634 2.861 -18.605 1.00 88.88 85 ARG A N 1
ATOM 633 C CA . ARG A 1 85 ? 12.744 1.908 -18.640 1.00 88.88 85 ARG A CA 1
ATOM 634 C C . ARG A 1 85 ? 13.462 1.880 -17.298 1.00 88.88 85 ARG A C 1
ATOM 636 O O . ARG A 1 85 ? 14.020 2.899 -16.897 1.00 88.88 85 ARG A O 1
ATOM 643 N N . ILE A 1 86 ? 13.485 0.708 -16.683 1.00 86.00 86 ILE A N 1
ATOM 644 C CA . ILE A 1 86 ? 14.151 0.422 -15.413 1.00 86.00 86 ILE A CA 1
ATOM 645 C C . ILE A 1 86 ? 15.193 -0.680 -15.599 1.00 86.00 86 ILE A C 1
ATOM 647 O O . ILE A 1 86 ? 15.098 -1.489 -16.529 1.00 86.00 86 ILE A O 1
ATOM 651 N N . ASP A 1 87 ? 16.223 -0.685 -14.763 1.00 88.75 87 ASP A N 1
ATOM 652 C CA . ASP A 1 87 ? 17.277 -1.697 -14.827 1.00 88.75 87 ASP A CA 1
ATOM 653 C C . ASP A 1 87 ? 16.824 -3.061 -14.242 1.00 88.75 87 ASP A C 1
ATOM 655 O O . ASP A 1 87 ? 15.742 -3.160 -13.658 1.00 88.75 87 ASP A O 1
ATOM 659 N N . PRO A 1 88 ? 17.595 -4.153 -14.426 1.00 85.38 88 PRO A N 1
ATOM 660 C CA . PRO A 1 88 ? 17.213 -5.469 -13.908 1.00 85.38 88 PRO A CA 1
ATOM 661 C C . PRO A 1 88 ? 17.010 -5.524 -12.385 1.00 85.38 88 PRO A C 1
ATOM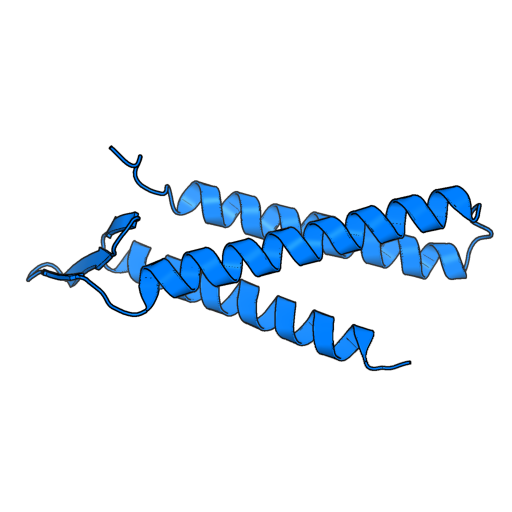 663 O O . PRO A 1 88 ? 16.185 -6.304 -11.918 1.00 85.38 88 PRO A O 1
ATOM 666 N N . ALA A 1 89 ? 17.765 -4.737 -11.612 1.00 86.12 89 ALA A N 1
ATOM 667 C CA . ALA A 1 89 ? 17.652 -4.710 -10.157 1.00 86.12 89 ALA A CA 1
ATOM 668 C C . ALA A 1 89 ? 16.392 -3.950 -9.725 1.00 86.12 89 ALA A C 1
ATOM 670 O O . ALA A 1 89 ? 15.657 -4.423 -8.863 1.00 86.12 89 ALA A O 1
ATOM 671 N N . GLU A 1 90 ? 16.100 -2.827 -10.378 1.00 85.19 90 GLU A N 1
ATOM 672 C CA . GLU A 1 90 ? 14.855 -2.077 -10.195 1.00 85.19 90 GLU A CA 1
ATOM 673 C C . GLU A 1 90 ? 13.619 -2.907 -10.582 1.00 85.19 90 GLU A C 1
ATOM 675 O O . GLU A 1 90 ? 12.596 -2.857 -9.899 1.00 85.19 90 GLU A O 1
ATOM 680 N N . ALA A 1 91 ? 13.703 -3.700 -11.656 1.00 83.44 91 ALA A N 1
ATOM 681 C CA . ALA A 1 91 ? 12.625 -4.601 -12.061 1.00 83.44 91 ALA A CA 1
ATOM 682 C C . ALA A 1 91 ? 12.359 -5.686 -11.009 1.00 83.44 91 ALA A C 1
ATOM 684 O O . ALA A 1 91 ? 11.202 -5.952 -10.688 1.00 83.44 91 ALA A O 1
ATOM 685 N N . GLN A 1 92 ? 13.418 -6.262 -10.435 1.00 85.31 92 GLN A N 1
ATOM 686 C CA . GLN A 1 92 ? 13.292 -7.224 -9.342 1.00 85.31 92 GLN A CA 1
ATOM 687 C C . GLN A 1 92 ? 12.685 -6.576 -8.088 1.00 85.31 92 GLN A C 1
ATOM 689 O O . GLN A 1 92 ? 11.769 -7.133 -7.490 1.00 85.31 92 GLN A O 1
ATOM 694 N N . GLU A 1 93 ? 13.152 -5.386 -7.703 1.00 84.94 93 GLU A N 1
ATOM 695 C CA . GLU A 1 93 ? 12.621 -4.665 -6.541 1.00 84.94 93 GLU A CA 1
ATOM 696 C C . GLU A 1 93 ? 11.132 -4.327 -6.710 1.00 84.94 93 GLU A C 1
ATOM 69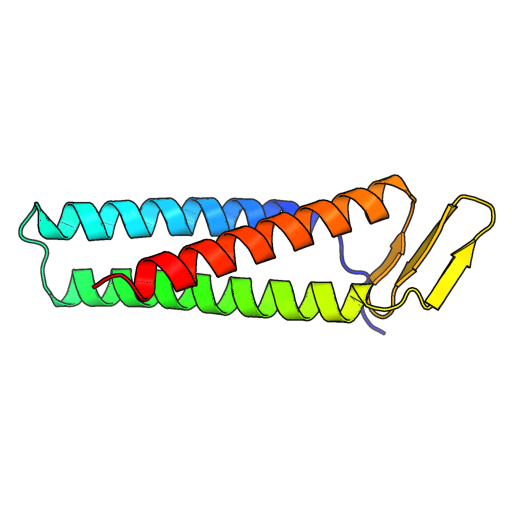8 O O . GLU A 1 93 ? 10.349 -4.429 -5.765 1.00 84.94 93 GLU A O 1
ATOM 703 N N . LEU A 1 94 ? 10.711 -3.968 -7.922 1.00 84.00 94 LEU A N 1
ATOM 704 C CA . LEU A 1 94 ? 9.307 -3.723 -8.237 1.00 84.00 94 LEU A CA 1
ATOM 705 C C . LEU A 1 94 ? 8.441 -4.982 -8.065 1.00 84.00 94 LEU A C 1
ATOM 707 O O . LEU A 1 94 ? 7.341 -4.890 -7.514 1.00 84.00 94 LEU A O 1
ATOM 711 N N . GLU A 1 95 ? 8.924 -6.147 -8.503 1.00 84.56 95 GLU A N 1
ATOM 712 C CA . GLU A 1 95 ? 8.237 -7.425 -8.283 1.00 84.56 95 GLU A CA 1
ATOM 713 C C . GLU A 1 95 ? 8.140 -7.770 -6.790 1.00 84.56 95 GLU A C 1
ATOM 715 O O . GLU A 1 95 ? 7.073 -8.177 -6.329 1.00 84.56 95 GLU A O 1
ATOM 720 N N . GLU A 1 96 ? 9.211 -7.547 -6.023 1.00 87.06 96 GLU A N 1
ATOM 721 C CA . GLU A 1 96 ? 9.237 -7.772 -4.572 1.00 87.06 96 GLU A CA 1
ATOM 722 C C . GLU A 1 96 ? 8.219 -6.881 -3.842 1.00 87.06 96 GLU A C 1
ATOM 724 O O . GLU A 1 96 ? 7.431 -7.378 -3.037 1.00 87.06 96 GLU A O 1
ATOM 729 N N . ILE A 1 97 ? 8.160 -5.584 -4.170 1.00 85.69 97 ILE A N 1
ATOM 730 C CA . ILE A 1 97 ? 7.173 -4.657 -3.591 1.00 85.69 97 ILE A CA 1
ATOM 731 C C . ILE A 1 97 ? 5.749 -5.107 -3.926 1.00 85.69 97 ILE A C 1
ATOM 733 O O . ILE A 1 97 ? 4.878 -5.105 -3.054 1.00 85.69 97 ILE A O 1
ATOM 737 N N . LEU A 1 98 ? 5.485 -5.477 -5.182 1.00 85.56 98 LEU A N 1
ATOM 738 C CA . LEU A 1 98 ? 4.155 -5.915 -5.597 1.00 85.56 98 LEU A CA 1
ATOM 739 C C . LEU A 1 98 ? 3.726 -7.178 -4.837 1.00 85.56 98 LEU A C 1
ATOM 741 O O . LEU A 1 98 ? 2.598 -7.244 -4.346 1.00 85.56 98 LEU A O 1
ATOM 745 N N . ASP A 1 99 ? 4.624 -8.151 -4.705 1.00 87.38 99 ASP A N 1
ATOM 746 C CA . ASP A 1 99 ? 4.377 -9.389 -3.971 1.00 87.38 99 ASP A CA 1
ATOM 747 C C . ASP A 1 99 ? 4.115 -9.130 -2.476 1.00 87.38 99 ASP A C 1
ATOM 749 O O . ASP A 1 99 ? 3.143 -9.651 -1.925 1.00 87.38 99 ASP A O 1
ATOM 753 N N . GLU A 1 100 ? 4.902 -8.265 -1.826 1.00 87.12 100 GLU A N 1
ATOM 754 C CA . GLU A 1 100 ? 4.682 -7.873 -0.426 1.00 87.12 100 GLU A CA 1
ATOM 755 C C . GLU A 1 100 ? 3.307 -7.225 -0.213 1.00 87.12 100 GLU A C 1
ATOM 757 O O . GLU A 1 100 ? 2.576 -7.596 0.711 1.00 87.12 100 GLU A O 1
ATOM 762 N N . VAL A 1 101 ? 2.918 -6.290 -1.085 1.00 84.38 101 VAL A N 1
ATOM 763 C CA . VAL A 1 101 ? 1.621 -5.609 -0.981 1.00 84.38 101 VAL A CA 1
ATOM 764 C C . VAL A 1 101 ? 0.462 -6.581 -1.211 1.00 84.38 101 VAL A C 1
ATOM 766 O O . VAL A 1 101 ? -0.534 -6.533 -0.482 1.00 84.38 101 VAL A O 1
ATOM 769 N N . LEU A 1 102 ? 0.572 -7.476 -2.198 1.00 84.81 102 LEU A N 1
ATOM 770 C CA . LEU A 1 102 ? -0.460 -8.473 -2.490 1.00 84.81 102 LEU A CA 1
ATOM 771 C C . LEU A 1 102 ? -0.618 -9.486 -1.353 1.00 84.81 102 LEU A C 1
ATOM 773 O O . LEU A 1 102 ? -1.750 -9.792 -0.970 1.00 84.81 102 LEU A O 1
ATOM 777 N N . LYS A 1 103 ? 0.493 -9.972 -0.785 1.00 87.25 103 LYS A N 1
ATOM 778 C CA . LYS A 1 103 ? 0.486 -10.867 0.382 1.00 87.25 103 LYS A CA 1
ATOM 779 C C . LYS A 1 103 ? -0.191 -10.213 1.572 1.00 87.25 103 LYS A C 1
ATOM 781 O O . LYS A 1 103 ? -1.127 -10.782 2.126 1.00 87.25 103 LYS A O 1
ATOM 786 N N . TRP A 1 104 ? 0.221 -8.995 1.907 1.00 85.50 104 TRP A N 1
ATOM 787 C CA . TRP A 1 104 ? -0.380 -8.249 3.003 1.00 85.50 104 TRP A CA 1
ATOM 788 C C . TRP A 1 104 ? -1.886 -8.039 2.795 1.00 85.50 104 TRP A C 1
ATOM 790 O O . TRP A 1 104 ? -2.678 -8.263 3.707 1.00 85.50 104 TRP A O 1
ATOM 800 N N . HIS A 1 105 ? -2.316 -7.677 1.583 1.00 81.00 105 HIS A N 1
ATOM 801 C CA . HIS A 1 105 ? -3.737 -7.501 1.280 1.00 81.00 105 HIS A CA 1
ATOM 802 C C . HIS A 1 105 ? -4.528 -8.815 1.409 1.00 81.00 105 HIS A C 1
ATOM 804 O O . HIS A 1 105 ? -5.654 -8.815 1.907 1.00 81.00 105 HIS A O 1
ATOM 810 N N . ALA A 1 106 ? -3.944 -9.947 1.007 1.00 84.19 106 ALA A N 1
ATOM 811 C CA . ALA A 1 106 ? -4.557 -11.257 1.202 1.00 84.19 106 ALA A CA 1
ATOM 812 C C . ALA A 1 106 ? -4.694 -11.613 2.694 1.00 84.19 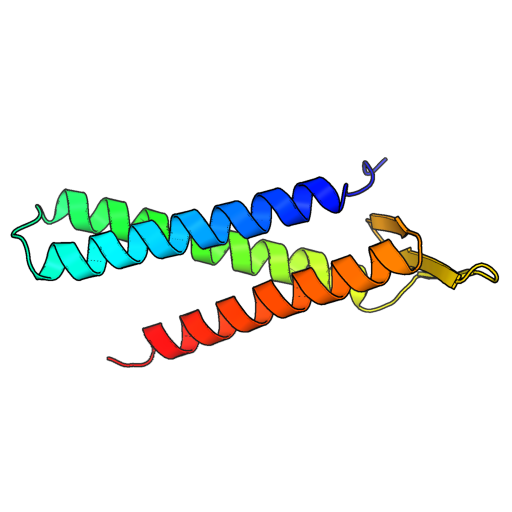106 ALA A C 1
ATOM 814 O O . ALA A 1 106 ? -5.748 -12.096 3.110 1.00 84.19 106 ALA A O 1
ATOM 815 N N . GLU A 1 107 ? -3.672 -11.326 3.504 1.00 83.69 107 GLU A N 1
ATOM 816 C CA . GLU A 1 107 ? -3.719 -11.493 4.961 1.00 83.69 107 GLU A CA 1
ATOM 817 C C . GLU A 1 107 ? -4.796 -10.607 5.599 1.00 83.69 107 GLU A C 1
ATOM 819 O O . GLU A 1 107 ? -5.508 -11.056 6.496 1.00 83.69 107 GLU A O 1
ATOM 824 N N . LEU A 1 108 ? -4.974 -9.368 5.125 1.00 78.62 108 LEU A N 1
ATOM 825 C CA . LEU A 1 108 ? -6.060 -8.504 5.593 1.00 78.62 108 LEU A CA 1
ATOM 826 C C . LEU A 1 108 ? -7.433 -9.129 5.369 1.00 78.62 108 LEU A C 1
ATOM 828 O O . LEU A 1 108 ? -8.209 -9.242 6.315 1.00 78.62 108 LEU A O 1
ATOM 832 N N . ILE A 1 109 ? -7.707 -9.572 4.139 1.00 75.00 109 ILE A N 1
ATOM 833 C CA . ILE A 1 109 ? -8.986 -10.195 3.785 1.00 75.00 109 ILE A CA 1
ATOM 834 C C . ILE A 1 109 ? -9.236 -11.432 4.651 1.00 75.00 109 ILE A C 1
ATOM 836 O O . ILE A 1 109 ? -10.348 -11.634 5.130 1.00 75.00 109 ILE A O 1
ATOM 840 N N . GLN A 1 110 ? -8.215 -12.261 4.876 1.00 72.88 110 GLN A N 1
ATOM 841 C CA . GLN A 1 110 ? -8.355 -13.447 5.721 1.00 72.88 110 GLN A CA 1
ATOM 842 C C . GLN A 1 110 ? -8.675 -13.095 7.176 1.00 72.88 110 GLN A C 1
ATOM 844 O O . GLN A 1 110 ? -9.495 -13.772 7.794 1.00 72.88 110 GLN A O 1
ATOM 849 N N . ASN A 1 111 ? -8.062 -12.039 7.709 1.00 66.44 111 ASN A N 1
ATOM 850 C CA . ASN A 1 111 ? -8.306 -11.611 9.081 1.00 66.44 111 ASN A CA 1
ATOM 851 C C . ASN A 1 111 ? -9.668 -10.915 9.271 1.00 66.44 111 ASN A C 1
ATOM 853 O O . ASN A 1 111 ? -10.197 -10.964 10.375 1.00 66.44 111 ASN A O 1
ATOM 857 N N . ASP A 1 112 ? -10.243 -10.301 8.232 1.00 60.75 112 ASP A N 1
ATOM 858 C CA . ASP A 1 112 ? -11.569 -9.657 8.295 1.00 60.75 112 ASP A CA 1
ATOM 859 C C . ASP A 1 112 ? -12.739 -10.645 8.095 1.00 60.75 112 ASP A C 1
ATOM 861 O O . ASP A 1 112 ? -13.868 -10.358 8.482 1.00 60.75 112 ASP A O 1
ATOM 865 N N . VAL A 1 113 ? -12.496 -11.818 7.496 1.00 56.53 113 VAL A N 1
ATOM 866 C CA . VAL A 1 113 ? -13.515 -12.875 7.293 1.00 56.53 113 VAL A CA 1
ATOM 867 C C . VAL A 1 113 ? -13.582 -13.851 8.484 1.00 56.53 113 VAL A C 1
ATOM 869 O O . VAL A 1 113 ? -14.468 -14.703 8.550 1.00 56.53 113 VAL A O 1
ATOM 872 N N . GLY A 1 114 ? -12.661 -13.728 9.442 1.00 46.25 114 GLY A N 1
ATOM 873 C CA . GLY A 1 114 ? -12.574 -14.551 10.648 1.00 46.25 114 GLY A CA 1
ATOM 874 C C . GLY A 1 114 ? -13.255 -13.942 11.878 1.00 46.25 114 GLY A C 1
ATOM 875 O O . GLY A 1 114 ? -12.593 -13.808 12.904 1.00 46.25 114 GLY A O 1
ATOM 876 N N . GLU A 1 115 ? -14.546 -13.606 11.795 1.00 38.22 115 GLU A N 1
ATOM 877 C CA . GLU A 1 115 ? -15.429 -13.364 12.958 1.00 38.22 115 GLU A CA 1
ATOM 878 C C . GLU A 1 115 ? -16.672 -14.266 12.918 1.00 38.22 115 GLU A C 1
ATOM 880 O O . GLU A 1 115 ? -17.326 -14.354 11.852 1.00 38.22 115 GLU A O 1
#

Organism: NCBI:txid408172

pLDDT: mean 80.7, std 10.97, range [36.06, 91.44]

Radius of gyration: 17.74 Å; Cα contacts (8 Å, |Δi|>4): 80; chains: 1; bounding box: 38×28×52 Å

Foldseek 3Di:
DQDADDLVVVVVVLVVLVVLLVVLVVVLVVCVVPVDDPVVNVVSVVSNVVSLVVLVVSLVVLCQQVVDFPDADPQRWTQTVSNGTDHNVSNVSSVVSSVVSVVVNVVVVVVVVPD

Secondary structure (DSSP, 8-state):
-PPPP-HHHHHHHHHHHHHHHHHHHHHHHHHTTTT--HHHHHHHHHHHHHHHHHHHHHHHHHHHHHSS-SEE-TTS-EEETTTEEE-HHHHHHHHHHHHHHHHHHHHHHHHHS--